Protein AF-A0A963FLA2-F1 (afdb_monomer_lite)

Sequence (64 aa):
MAKPRTQRELAQTLLKKQGIMRLLELREAGVTAATLSRMERAGEVIRLSRGVYQLPDADLDPNH

Foldseek 3Di:
DDDPDDLLNVVLVVQLVPFKDFQVVSVVVVRHPVSVVVCCVVLQWPDPDDRMIHGPPRDPPVDD

pLDDT: mean 88.58, std 16.29, range [42.19, 98.0]

Radius of gyration: 11.55 Å; chains: 1; bounding box: 38×22×27 Å

Structure (mmCIF, N/CA/C/O backbone):
data_AF-A0A963FLA2-F1
#
_entry.id   AF-A0A963FLA2-F1
#
loop_
_atom_site.group_PDB
_atom_site.id
_atom_site.type_symbol
_atom_site.label_atom_id
_atom_site.label_alt_id
_atom_site.label_comp_id
_atom_site.label_asym_id
_atom_site.label_entity_id
_atom_site.label_seq_id
_atom_site.pdbx_PDB_ins_code
_atom_site.Cartn_x
_atom_site.Cartn_y
_atom_site.Cartn_z
_atom_site.occupancy
_atom_site.B_iso_or_equiv
_atom_site.auth_seq_id
_atom_site.auth_comp_id
_atom_site.auth_asym_id
_atom_site.auth_atom_id
_atom_site.pdbx_PDB_model_num
ATOM 1 N N . MET A 1 1 ? -26.093 6.619 -1.402 1.00 42.19 1 MET A N 1
ATOM 2 C CA . MET A 1 1 ? -24.995 7.112 -0.539 1.00 42.19 1 MET A CA 1
ATOM 3 C C . MET A 1 1 ? -23.769 6.248 -0.806 1.00 42.19 1 MET A C 1
ATOM 5 O O . MET A 1 1 ? -23.892 5.033 -0.707 1.00 42.19 1 MET A O 1
ATOM 9 N N . ALA A 1 2 ? -22.640 6.820 -1.236 1.00 53.00 2 ALA A N 1
ATOM 10 C CA . ALA A 1 2 ? -21.410 6.050 -1.446 1.00 53.00 2 ALA A CA 1
ATOM 11 C C . ALA A 1 2 ? -20.858 5.598 -0.084 1.00 53.00 2 ALA A C 1
ATOM 13 O O . ALA A 1 2 ? -20.815 6.396 0.852 1.00 53.00 2 ALA A O 1
ATOM 14 N N . LYS A 1 3 ? -20.488 4.320 0.052 1.00 60.53 3 LYS A N 1
ATOM 15 C CA . LYS A 1 3 ? -19.870 3.810 1.285 1.00 60.53 3 LYS A CA 1
ATOM 16 C C . LYS A 1 3 ? -18.546 4.555 1.535 1.00 60.53 3 LYS A C 1
ATOM 18 O O . LYS A 1 3 ? -17.861 4.877 0.562 1.00 60.53 3 LYS A O 1
ATOM 23 N N . PRO A 1 4 ? -18.174 4.835 2.799 1.00 65.31 4 PRO A N 1
ATOM 24 C CA . PRO A 1 4 ? -16.879 5.430 3.101 1.00 65.31 4 PRO A CA 1
ATOM 25 C C . PRO A 1 4 ? -15.775 4.522 2.562 1.00 65.31 4 PRO A C 1
ATOM 27 O O . PRO A 1 4 ? -15.763 3.320 2.834 1.00 65.31 4 PRO A O 1
ATOM 30 N N . ARG A 1 5 ? -14.873 5.105 1.771 1.00 78.94 5 ARG A N 1
ATOM 31 C CA . ARG A 1 5 ? -13.765 4.377 1.158 1.00 78.94 5 ARG A CA 1
ATOM 32 C C . ARG A 1 5 ? -12.866 3.815 2.255 1.00 78.94 5 ARG A C 1
ATOM 34 O O . ARG A 1 5 ? -12.417 4.545 3.138 1.00 78.94 5 ARG A O 1
ATOM 41 N N . THR A 1 6 ? -12.597 2.521 2.203 1.00 94.62 6 THR A N 1
ATOM 42 C CA . THR A 1 6 ? -11.686 1.862 3.141 1.00 94.62 6 THR A CA 1
ATOM 43 C C . THR A 1 6 ? -10.237 2.283 2.872 1.00 94.62 6 THR A C 1
ATOM 45 O O . THR A 1 6 ? -9.878 2.649 1.752 1.00 94.62 6 THR A O 1
ATOM 48 N N . GLN A 1 7 ? -9.356 2.164 3.875 1.00 97.06 7 GLN A N 1
ATOM 49 C CA . GLN A 1 7 ? -7.915 2.390 3.669 1.00 97.06 7 GLN A CA 1
ATOM 50 C C . GLN A 1 7 ? -7.333 1.477 2.576 1.00 97.06 7 GLN A C 1
ATOM 52 O O . GLN A 1 7 ? -6.412 1.880 1.874 1.00 97.06 7 GLN A O 1
ATOM 57 N N . ARG A 1 8 ? -7.872 0.258 2.422 1.00 96.56 8 ARG A N 1
ATOM 58 C CA . ARG A 1 8 ? -7.467 -0.698 1.381 1.00 96.56 8 ARG A CA 1
ATOM 59 C C . ARG A 1 8 ? -7.791 -0.166 -0.017 1.00 96.56 8 ARG A C 1
ATOM 61 O O . ARG A 1 8 ? -6.905 -0.097 -0.859 1.00 96.56 8 ARG A O 1
ATOM 68 N N . GLU A 1 9 ? -9.030 0.259 -0.252 1.00 96.44 9 GLU A N 1
ATOM 69 C CA . GLU A 1 9 ? -9.445 0.832 -1.543 1.00 96.44 9 GLU A CA 1
ATOM 70 C C . GLU A 1 9 ? -8.690 2.128 -1.861 1.00 96.44 9 GLU A C 1
ATOM 72 O O . GLU A 1 9 ? -8.357 2.396 -3.018 1.00 96.44 9 GLU A O 1
ATOM 77 N N . LEU A 1 10 ? -8.409 2.938 -0.837 1.00 96.75 10 LEU A N 1
ATOM 78 C CA . LEU A 1 10 ? -7.591 4.135 -0.990 1.00 96.75 10 LEU A CA 1
ATOM 79 C C . LEU A 1 10 ? -6.165 3.778 -1.425 1.00 96.75 10 LEU A C 1
ATOM 81 O O . LEU A 1 10 ? -5.688 4.335 -2.409 1.00 96.75 10 LEU A O 1
ATOM 85 N N . ALA A 1 11 ? -5.525 2.816 -0.756 1.00 96.75 11 ALA A N 1
ATOM 86 C CA . ALA A 1 11 ? -4.191 2.341 -1.113 1.00 96.75 11 ALA A CA 1
ATOM 87 C C . ALA A 1 11 ? -4.130 1.834 -2.559 1.00 96.75 11 ALA A C 1
ATOM 89 O O . ALA A 1 11 ? -3.266 2.267 -3.314 1.00 96.75 11 ALA A O 1
ATOM 90 N N . GLN A 1 12 ? -5.086 0.992 -2.971 1.00 95.75 12 GLN A N 1
ATOM 91 C CA . GLN A 1 12 ? -5.160 0.494 -4.350 1.00 95.75 12 GLN A CA 1
ATOM 92 C C . GLN A 1 12 ? -5.294 1.637 -5.360 1.00 95.75 12 GLN A C 1
ATOM 94 O O . GLN A 1 12 ? -4.669 1.620 -6.411 1.00 95.75 12 GLN A O 1
ATOM 99 N N . THR A 1 13 ? -6.076 2.666 -5.035 1.00 95.25 13 THR A N 1
ATOM 100 C CA . THR A 1 13 ? -6.282 3.809 -5.936 1.00 95.25 13 THR A CA 1
ATOM 101 C C . THR A 1 13 ? -5.042 4.675 -6.067 1.00 95.25 13 THR A C 1
ATOM 103 O O . THR A 1 13 ? -4.718 5.121 -7.164 1.00 95.25 13 THR A O 1
ATOM 106 N N . LEU A 1 14 ? -4.363 4.925 -4.949 1.00 95.62 14 LEU A N 1
ATOM 107 C CA . LEU A 1 14 ? -3.126 5.691 -4.929 1.00 95.62 14 LEU A CA 1
ATOM 108 C C . LEU A 1 14 ? -2.030 4.960 -5.710 1.00 95.62 14 LEU A C 1
ATOM 110 O O . LEU A 1 14 ? -1.424 5.556 -6.596 1.00 95.62 14 LEU A O 1
ATOM 114 N N . LEU A 1 15 ? -1.864 3.656 -5.469 1.00 95.06 15 LEU A N 1
ATOM 115 C CA . LEU A 1 15 ? -0.891 2.827 -6.181 1.00 95.06 15 LEU A CA 1
ATOM 116 C C . LEU A 1 15 ? -1.241 2.668 -7.665 1.00 95.06 15 LEU A C 1
ATOM 118 O O . LEU A 1 15 ? -0.353 2.747 -8.498 1.00 95.06 15 LEU A O 1
ATOM 122 N N . LYS A 1 16 ? -2.522 2.554 -8.033 1.00 93.44 16 LYS A N 1
ATOM 123 C CA . LYS A 1 16 ? -2.934 2.544 -9.446 1.00 93.44 16 LYS A CA 1
ATOM 124 C C . LYS A 1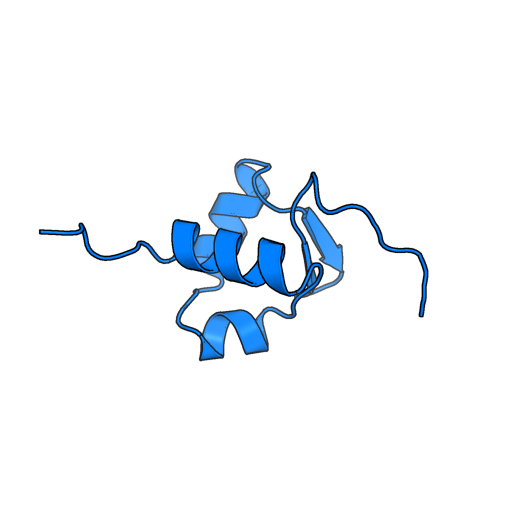 16 ? -2.624 3.863 -10.157 1.00 93.44 16 LYS A C 1
ATOM 126 O O . LYS A 1 16 ? -2.348 3.863 -11.349 1.00 93.44 16 LYS A O 1
ATOM 131 N N . LYS A 1 17 ? -2.709 4.991 -9.445 1.00 92.69 17 LYS A N 1
ATOM 132 C CA . LYS A 1 17 ? -2.459 6.322 -10.014 1.00 92.69 17 LYS A CA 1
ATOM 133 C C . LYS A 1 17 ? -0.967 6.650 -10.118 1.00 92.69 17 LYS A C 1
ATOM 135 O O . LYS A 1 17 ? -0.581 7.307 -11.074 1.00 92.69 17 LYS A O 1
ATOM 140 N N . GLN A 1 18 ? -0.172 6.249 -9.126 1.00 92.06 18 GLN A N 1
ATOM 141 C CA . GLN A 1 18 ? 1.245 6.624 -9.005 1.00 92.06 18 GLN A CA 1
ATOM 142 C C . GLN A 1 18 ? 2.217 5.488 -9.370 1.00 92.06 18 GLN A C 1
ATOM 144 O O . GLN A 1 18 ? 3.419 5.718 -9.453 1.00 92.06 18 GLN A O 1
ATOM 149 N N . GLY A 1 19 ? 1.723 4.259 -9.549 1.00 92.56 19 GLY A N 1
ATOM 150 C CA . GLY A 1 19 ? 2.520 3.051 -9.776 1.00 92.56 19 GLY A CA 1
ATOM 151 C C . GLY A 1 19 ? 3.210 2.565 -8.501 1.00 92.56 19 GLY A C 1
ATOM 152 O O . GLY A 1 19 ? 2.775 1.601 -7.864 1.00 92.56 19 GLY A O 1
ATOM 153 N N . ILE A 1 20 ? 4.274 3.268 -8.109 1.00 94.69 20 ILE A N 1
ATOM 154 C CA . ILE A 1 20 ? 5.115 2.954 -6.951 1.00 94.69 20 ILE A CA 1
ATOM 155 C C . ILE A 1 20 ? 4.974 4.071 -5.916 1.00 94.69 20 ILE A C 1
ATOM 157 O O . ILE A 1 20 ? 5.093 5.249 -6.240 1.00 94.69 20 ILE A O 1
ATOM 161 N N . MET A 1 21 ? 4.760 3.715 -4.649 1.00 96.81 21 MET A N 1
ATOM 162 C CA . MET A 1 21 ? 4.689 4.686 -3.551 1.00 96.81 21 MET A CA 1
ATOM 163 C C . MET A 1 21 ? 5.434 4.226 -2.306 1.00 96.81 21 MET A C 1
ATOM 165 O O . MET A 1 21 ? 5.544 3.031 -2.006 1.00 96.81 21 MET A O 1
ATOM 169 N N . ARG A 1 22 ? 5.905 5.195 -1.522 1.00 97.75 22 ARG A N 1
ATOM 170 C CA . ARG A 1 22 ? 6.500 4.955 -0.208 1.00 97.75 22 ARG A CA 1
ATOM 171 C C . ARG A 1 22 ? 5.423 4.847 0.865 1.00 97.75 22 ARG A C 1
ATOM 173 O O . ARG A 1 22 ? 4.367 5.474 0.817 1.00 97.75 22 ARG A O 1
ATOM 180 N N . LEU A 1 23 ? 5.744 4.104 1.921 1.00 97.75 23 LEU A N 1
ATOM 181 C CA . LEU A 1 23 ? 4.903 3.962 3.105 1.00 97.75 23 LEU A CA 1
ATOM 182 C C . LEU A 1 23 ? 4.589 5.313 3.753 1.00 97.75 23 LEU A C 1
ATOM 184 O O . LEU A 1 23 ? 3.506 5.471 4.302 1.00 97.75 23 LEU A O 1
ATOM 188 N N . LEU A 1 24 ? 5.528 6.263 3.722 1.00 97.81 24 LEU A N 1
ATOM 189 C CA . LEU A 1 24 ? 5.311 7.595 4.284 1.00 97.81 24 LEU A CA 1
ATOM 190 C C . LEU A 1 24 ? 4.172 8.322 3.556 1.00 97.81 24 LEU A C 1
ATOM 192 O O . LEU A 1 24 ? 3.222 8.734 4.208 1.00 97.81 24 LEU A O 1
ATOM 196 N N . GLU A 1 25 ? 4.210 8.360 2.224 1.00 97.75 25 GLU A N 1
ATOM 197 C CA . GLU A 1 25 ? 3.199 9.018 1.379 1.00 97.75 25 GLU A CA 1
ATOM 198 C C . GLU A 1 25 ? 1.819 8.365 1.547 1.00 97.75 25 GLU A C 1
ATOM 200 O O . GLU A 1 25 ? 0.788 9.026 1.654 1.00 97.75 25 GLU A O 1
ATOM 205 N N . LEU A 1 26 ? 1.795 7.034 1.646 1.00 97.44 26 LEU A N 1
ATOM 206 C CA . LEU A 1 26 ? 0.577 6.283 1.936 1.00 97.44 26 LEU A CA 1
ATOM 207 C C . LEU A 1 26 ? 0.015 6.620 3.326 1.00 97.44 26 LEU A C 1
ATOM 209 O O . LEU A 1 26 ? -1.198 6.767 3.474 1.00 97.44 26 LEU A O 1
ATOM 213 N N . ARG A 1 27 ? 0.876 6.785 4.338 1.00 97.50 27 ARG A N 1
ATOM 214 C CA . ARG A 1 27 ? 0.463 7.185 5.694 1.00 97.50 27 ARG A CA 1
ATOM 215 C C . ARG A 1 27 ? -0.057 8.613 5.744 1.00 97.50 27 ARG A C 1
ATOM 217 O O . ARG A 1 27 ? -1.049 8.840 6.430 1.00 97.50 27 ARG A O 1
ATOM 224 N N . GLU A 1 28 ? 0.568 9.532 5.018 1.00 97.56 28 GLU A N 1
ATOM 225 C CA . GLU A 1 28 ? 0.098 10.914 4.863 1.00 97.56 28 GLU A CA 1
ATOM 226 C C . GLU A 1 28 ? -1.282 10.961 4.198 1.00 97.56 28 GLU A C 1
ATOM 228 O O . GLU A 1 28 ? -2.136 11.748 4.599 1.00 97.56 28 GLU A O 1
ATOM 233 N N . ALA A 1 29 ? -1.554 10.039 3.271 1.00 95.81 29 ALA A N 1
ATOM 234 C CA . ALA A 1 29 ? -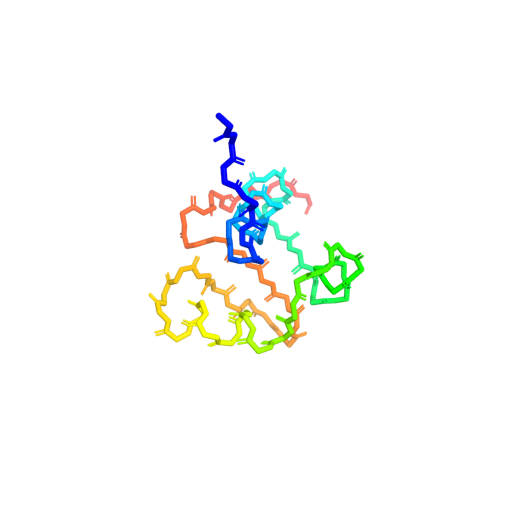2.877 9.858 2.681 1.00 95.81 29 ALA A CA 1
ATOM 235 C C . ALA A 1 29 ? -3.877 9.098 3.583 1.00 95.81 29 ALA A C 1
ATOM 237 O O . ALA A 1 29 ? -5.026 8.906 3.195 1.00 95.81 29 ALA A O 1
ATOM 238 N N . GLY A 1 30 ? -3.478 8.652 4.780 1.00 96.88 30 GLY A N 1
ATOM 239 C CA . GLY A 1 30 ? -4.354 7.963 5.737 1.00 96.88 30 GLY A CA 1
ATOM 240 C C . GLY A 1 30 ? -4.360 6.431 5.641 1.00 96.88 30 GLY A C 1
ATOM 241 O O . GLY A 1 30 ? -5.192 5.774 6.272 1.00 96.88 30 GLY A O 1
ATOM 242 N N . VAL A 1 31 ? -3.431 5.831 4.895 1.00 97.56 31 VAL A N 1
ATOM 243 C CA . VAL A 1 31 ? -3.246 4.375 4.816 1.00 97.56 31 VAL A CA 1
ATOM 244 C C . VAL A 1 31 ? -2.185 3.921 5.816 1.00 97.56 31 VAL A C 1
ATOM 246 O O . VAL A 1 31 ? -1.015 4.290 5.750 1.00 97.56 31 VAL A O 1
ATOM 249 N N . THR A 1 32 ? -2.570 3.063 6.757 1.00 97.50 32 THR 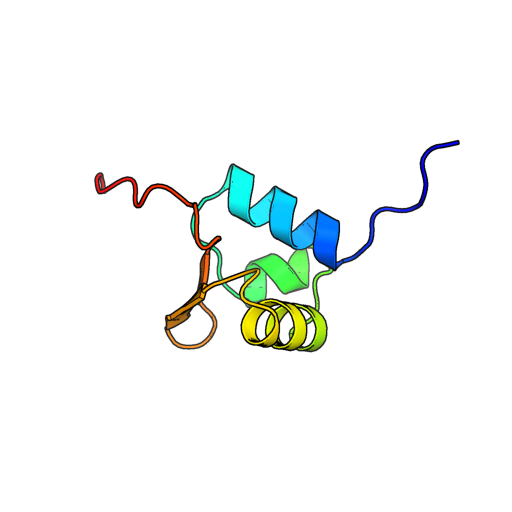A N 1
ATOM 250 C CA . THR A 1 32 ? -1.642 2.582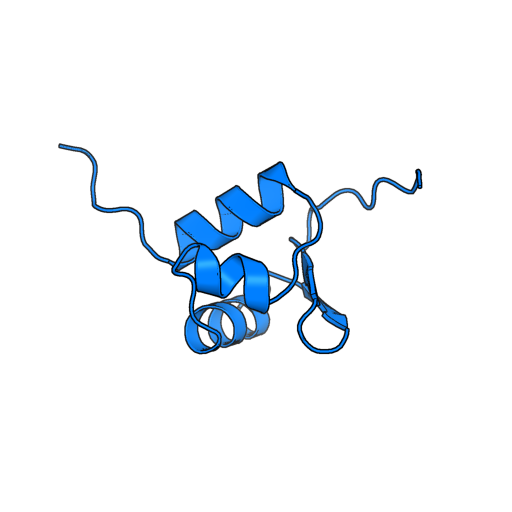 7.789 1.00 97.50 32 THR A CA 1
ATOM 251 C C . THR A 1 32 ? -0.709 1.471 7.296 1.00 97.50 32 THR A C 1
ATOM 253 O O . THR A 1 32 ? -1.046 0.676 6.417 1.00 97.50 32 THR A O 1
ATOM 256 N N . ALA A 1 33 ? 0.442 1.328 7.964 1.00 97.06 33 ALA A N 1
ATOM 257 C CA . ALA A 1 33 ? 1.361 0.210 7.739 1.00 97.06 33 ALA A CA 1
ATOM 258 C C . ALA A 1 33 ? 0.709 -1.160 7.997 1.00 97.06 33 ALA A C 1
ATOM 260 O O . ALA A 1 33 ? 1.019 -2.130 7.311 1.00 97.06 33 ALA A O 1
ATOM 261 N N . ALA A 1 34 ? -0.223 -1.245 8.954 1.00 98.00 34 ALA A N 1
ATOM 262 C CA . ALA A 1 34 ? -0.969 -2.470 9.228 1.00 98.00 34 ALA A CA 1
ATOM 263 C C . ALA A 1 34 ? -1.876 -2.864 8.050 1.00 98.00 34 ALA A C 1
ATOM 265 O O . ALA A 1 34 ? -1.956 -4.044 7.711 1.00 98.00 34 ALA A O 1
ATOM 266 N N . THR A 1 35 ? -2.527 -1.889 7.404 1.00 97.62 35 THR A N 1
ATOM 267 C CA . THR A 1 35 ? -3.308 -2.119 6.179 1.00 97.62 35 THR A CA 1
ATOM 268 C C . THR A 1 35 ? -2.420 -2.644 5.060 1.00 97.62 35 THR A C 1
ATOM 270 O O . THR A 1 35 ? -2.720 -3.699 4.508 1.00 97.62 35 THR A O 1
ATOM 273 N N . LEU A 1 36 ? -1.284 -1.993 4.806 1.00 97.50 36 LEU A N 1
ATOM 274 C CA . LEU A 1 36 ? -0.338 -2.433 3.780 1.00 97.50 36 LEU A CA 1
ATOM 275 C C . LEU A 1 36 ? 0.255 -3.812 4.064 1.00 97.50 36 LEU A C 1
ATOM 277 O O . LEU A 1 36 ? 0.343 -4.630 3.162 1.00 97.50 36 LEU A O 1
ATOM 281 N N . SER A 1 37 ? 0.566 -4.120 5.320 1.00 97.19 37 SER A N 1
ATOM 282 C CA . SER A 1 37 ? 1.042 -5.449 5.707 1.00 97.19 37 SER A CA 1
ATOM 283 C C . SER A 1 37 ? -0.020 -6.538 5.495 1.00 97.19 37 SER A C 1
ATOM 285 O O . SER A 1 37 ? 0.319 -7.678 5.185 1.00 97.19 37 SER A O 1
ATOM 287 N N . ARG A 1 38 ? -1.314 -6.233 5.669 1.00 97.88 38 ARG A N 1
ATOM 288 C CA . ARG A 1 38 ? -2.397 -7.179 5.340 1.00 97.88 38 ARG A CA 1
ATOM 289 C C . ARG A 1 38 ? -2.568 -7.346 3.834 1.00 97.88 38 ARG A C 1
ATOM 291 O O . ARG A 1 38 ? -2.733 -8.474 3.391 1.00 97.88 38 ARG A O 1
ATOM 298 N N . MET A 1 39 ? -2.504 -6.253 3.079 1.00 97.50 39 MET A N 1
ATOM 299 C CA . MET A 1 39 ? -2.582 -6.280 1.616 1.00 97.50 39 MET A CA 1
ATOM 300 C C . MET A 1 39 ? -1.406 -7.052 1.003 1.00 97.50 39 MET A C 1
ATOM 302 O O . MET A 1 39 ? -1.617 -7.866 0.116 1.00 97.50 39 MET A O 1
ATOM 306 N N . GLU A 1 40 ? -0.193 -6.865 1.529 1.00 97.12 40 GLU A N 1
ATOM 307 C CA . GLU A 1 40 ? 1.018 -7.593 1.123 1.00 97.12 40 GLU A CA 1
ATOM 308 C C . GLU A 1 40 ? 0.852 -9.101 1.350 1.00 97.12 40 GLU A C 1
ATOM 310 O O . GLU A 1 40 ? 1.053 -9.892 0.436 1.00 97.12 40 GLU A O 1
ATOM 315 N N . ARG A 1 41 ? 0.382 -9.512 2.539 1.00 97.31 41 ARG A N 1
ATOM 316 C CA . ARG A 1 41 ? 0.075 -10.928 2.822 1.00 97.31 41 ARG A CA 1
ATOM 317 C C . ARG A 1 41 ? -1.043 -11.493 1.942 1.00 97.31 41 ARG A C 1
ATOM 319 O O . ARG A 1 41 ? -1.053 -12.691 1.691 1.00 97.31 41 ARG A O 1
ATOM 326 N N . ALA A 1 42 ? -1.987 -10.654 1.523 1.00 97.25 42 ALA A N 1
ATOM 327 C CA . ALA A 1 42 ? -3.077 -11.036 0.632 1.00 97.25 42 ALA A CA 1
ATOM 328 C C . ALA A 1 42 ? -2.674 -11.030 -0.855 1.00 97.25 42 ALA A C 1
ATOM 330 O O . ALA A 1 42 ? -3.505 -11.352 -1.698 1.00 97.25 42 ALA A O 1
ATOM 331 N N . GLY A 1 43 ? -1.432 -10.650 -1.186 1.00 96.25 43 GLY A N 1
ATOM 332 C CA . GLY A 1 43 ? -0.962 -10.535 -2.567 1.00 96.25 43 GLY A CA 1
ATOM 333 C C . GLY A 1 43 ? -1.572 -9.363 -3.339 1.00 96.25 43 GLY A C 1
ATOM 334 O O . GLY A 1 43 ? -1.448 -9.313 -4.553 1.00 96.25 43 GLY A O 1
ATOM 335 N N . GLU A 1 44 ? -2.228 -8.415 -2.663 1.00 96.62 44 GLU A N 1
ATOM 336 C CA . GLU A 1 44 ? -2.848 -7.237 -3.292 1.00 96.62 44 GLU A CA 1
ATOM 337 C C . GLU A 1 44 ? -1.834 -6.128 -3.602 1.00 96.62 44 GLU A C 1
ATOM 339 O O . GLU A 1 44 ? -2.137 -5.207 -4.355 1.00 96.62 44 GLU A O 1
ATOM 344 N N . VAL A 1 45 ? -0.658 -6.171 -2.973 1.00 96.81 45 VAL A N 1
ATOM 345 C CA . VAL A 1 45 ? 0.470 -5.263 -3.215 1.00 96.81 45 VAL A CA 1
ATOM 346 C C . VAL A 1 45 ? 1.772 -6.043 -3.122 1.00 96.81 45 VAL A C 1
ATOM 348 O O . VAL A 1 45 ? 1.875 -7.004 -2.358 1.00 96.81 45 VAL A O 1
ATOM 351 N N . ILE A 1 46 ? 2.786 -5.579 -3.843 1.00 96.38 46 ILE A N 1
ATOM 352 C CA . ILE A 1 46 ? 4.156 -6.079 -3.753 1.00 96.38 46 ILE A CA 1
ATOM 353 C C . ILE A 1 46 ? 5.000 -5.031 -3.035 1.00 96.38 46 ILE A C 1
ATOM 355 O O . ILE A 1 46 ? 4.939 -3.841 -3.351 1.00 96.38 46 ILE A O 1
ATOM 359 N N . ARG A 1 47 ? 5.808 -5.469 -2.069 1.00 95.81 47 ARG A N 1
ATOM 360 C CA . ARG A 1 47 ? 6.833 -4.634 -1.445 1.00 95.81 47 ARG A CA 1
ATOM 361 C C . ARG A 1 47 ? 8.150 -4.796 -2.209 1.00 95.81 47 ARG A C 1
ATOM 363 O O . ARG A 1 47 ? 8.816 -5.815 -2.066 1.00 95.81 47 ARG A O 1
ATOM 370 N N . LEU A 1 48 ? 8.533 -3.785 -2.985 1.00 93.25 48 LEU A N 1
ATOM 371 C CA . LEU A 1 48 ? 9.771 -3.793 -3.781 1.00 93.25 48 LEU A CA 1
ATOM 372 C C . LEU A 1 48 ? 11.027 -3.668 -2.910 1.00 93.25 48 LEU A C 1
ATOM 374 O O . LEU A 1 48 ? 12.059 -4.277 -3.173 1.00 93.25 48 LEU A O 1
ATOM 378 N N . SER A 1 49 ? 10.944 -2.845 -1.865 1.00 94.19 49 SER A N 1
ATOM 379 C CA . SER A 1 49 ? 12.017 -2.620 -0.896 1.00 94.19 49 SER A CA 1
ATOM 380 C C . SER A 1 49 ? 11.433 -2.126 0.431 1.00 94.19 49 SER A C 1
ATOM 382 O O . SER A 1 49 ? 10.211 -2.035 0.596 1.00 94.19 49 SER A O 1
ATOM 384 N N . ARG A 1 50 ? 12.273 -1.837 1.435 1.00 93.19 50 ARG A N 1
ATOM 385 C CA . ARG A 1 50 ? 11.804 -1.422 2.767 1.00 93.19 50 ARG A CA 1
ATOM 386 C C . ARG A 1 50 ? 10.928 -0.166 2.667 1.00 93.19 50 ARG A C 1
ATOM 388 O O . ARG A 1 50 ? 11.426 0.943 2.526 1.00 93.19 50 ARG A O 1
ATOM 395 N N . GLY A 1 51 ? 9.619 -0.360 2.828 1.00 94.88 51 GLY A N 1
ATOM 396 C CA . GLY A 1 51 ? 8.641 0.726 2.807 1.00 94.88 51 GLY A CA 1
ATOM 397 C C . GLY A 1 51 ? 8.307 1.252 1.412 1.00 94.88 51 GLY A C 1
ATOM 398 O O . GLY A 1 51 ? 7.772 2.349 1.335 1.00 94.88 51 GLY A O 1
ATOM 399 N N . VAL A 1 52 ? 8.594 0.508 0.342 1.00 96.75 52 VAL A N 1
ATOM 400 C CA . VAL A 1 52 ? 8.216 0.853 -1.037 1.00 96.75 52 VAL A CA 1
ATOM 401 C C . VAL A 1 52 ? 7.257 -0.204 -1.565 1.00 96.75 52 VAL A C 1
ATOM 403 O O . VAL A 1 52 ? 7.546 -1.397 -1.459 1.00 96.75 52 VAL A O 1
ATOM 406 N N . TYR A 1 53 ? 6.123 0.233 -2.104 1.00 96.94 53 TYR A N 1
ATOM 407 C CA . TYR A 1 53 ? 5.003 -0.622 -2.481 1.00 96.94 53 TYR A CA 1
ATOM 408 C C . TYR A 1 53 ? 4.491 -0.300 -3.883 1.00 96.94 53 TYR A C 1
ATOM 410 O O . TYR A 1 53 ? 4.501 0.859 -4.289 1.00 96.94 53 TYR A O 1
ATOM 418 N N . GLN A 1 54 ? 3.997 -1.324 -4.575 1.00 96.12 54 GLN A N 1
ATOM 419 C CA . GLN A 1 54 ? 3.313 -1.228 -5.866 1.00 96.12 54 GLN A CA 1
ATOM 420 C C . GLN A 1 54 ? 2.158 -2.233 -5.948 1.00 96.12 54 GLN A C 1
ATOM 422 O O . GLN A 1 54 ? 2.067 -3.136 -5.108 1.00 96.12 54 GLN A O 1
ATOM 427 N N . LEU A 1 55 ? 1.295 -2.112 -6.959 1.00 96.00 55 LEU A N 1
ATOM 428 C CA . LEU A 1 55 ? 0.349 -3.183 -7.285 1.00 96.00 55 LEU A CA 1
ATOM 429 C C . LEU A 1 55 ? 1.056 -4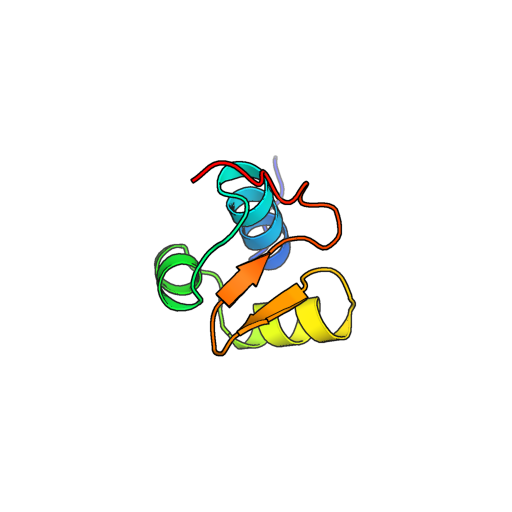.349 -8.007 1.00 96.00 55 LEU A C 1
ATOM 431 O O . LEU A 1 55 ? 2.066 -4.123 -8.673 1.00 96.00 55 LEU A O 1
ATOM 435 N N . PRO A 1 56 ? 0.557 -5.593 -7.895 1.00 92.62 56 PRO A N 1
ATOM 436 C CA . PRO A 1 56 ? 1.114 -6.739 -8.615 1.00 92.62 56 PRO A CA 1
ATOM 437 C C . PRO A 1 56 ? 0.968 -6.633 -10.134 1.00 92.62 56 PRO A C 1
ATOM 439 O O . PRO A 1 56 ? 1.796 -7.166 -10.862 1.00 92.62 56 PRO A O 1
ATOM 442 N N . ASP A 1 57 ? -0.088 -5.956 -10.582 1.00 85.12 57 ASP A N 1
ATOM 443 C CA . ASP A 1 57 ? -0.431 -5.675 -11.976 1.00 85.12 57 ASP A CA 1
ATOM 444 C C . ASP A 1 57 ? -0.015 -4.261 -12.406 1.00 85.12 57 ASP A C 1
ATOM 446 O O . ASP A 1 57 ? -0.405 -3.812 -13.482 1.00 85.12 57 ASP A O 1
ATOM 450 N N . ALA A 1 58 ? 0.755 -3.542 -11.579 1.00 75.75 58 ALA A N 1
ATOM 451 C CA . ALA A 1 58 ? 1.373 -2.308 -12.031 1.00 75.75 58 ALA A CA 1
ATOM 452 C C . ALA A 1 58 ? 2.376 -2.679 -13.124 1.00 75.75 58 ALA A C 1
ATOM 454 O O . ALA A 1 58 ? 3.400 -3.304 -12.832 1.00 75.75 58 ALA A O 1
ATOM 455 N N . ASP A 1 59 ? 2.066 -2.307 -14.369 1.00 61.91 59 ASP A N 1
ATOM 456 C CA . ASP A 1 59 ? 3.057 -2.275 -15.435 1.00 61.91 59 ASP A CA 1
ATOM 457 C C . ASP A 1 59 ? 4.256 -1.509 -14.878 1.00 61.91 59 ASP A C 1
ATOM 459 O O . ASP A 1 59 ? 4.142 -0.347 -14.474 1.00 61.91 59 ASP A O 1
ATOM 463 N N . LEU A 1 60 ? 5.387 -2.206 -14.756 1.00 57.84 60 LEU A N 1
ATOM 464 C CA . LEU A 1 60 ? 6.666 -1.583 -14.472 1.00 57.84 60 LEU A CA 1
ATOM 465 C C . LEU A 1 60 ? 6.923 -0.676 -15.667 1.00 57.84 60 LEU A C 1
ATOM 467 O O . LEU A 1 60 ? 7.469 -1.155 -16.652 1.00 57.84 60 LEU A O 1
ATOM 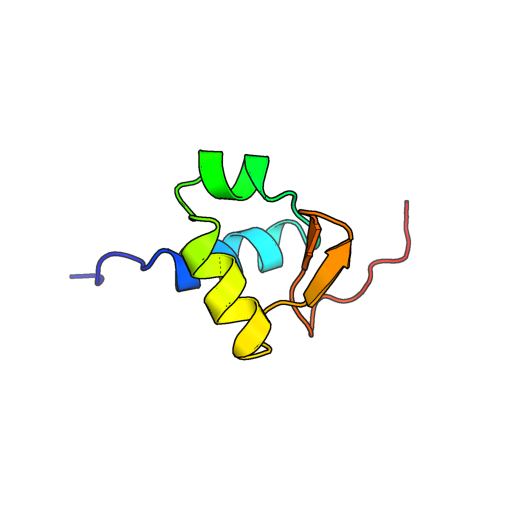471 N N . ASP A 1 61 ? 6.463 0.574 -15.635 1.00 52.25 61 ASP A N 1
ATOM 472 C CA . ASP A 1 61 ? 6.815 1.538 -16.667 1.00 52.25 61 ASP A CA 1
ATOM 473 C C . ASP A 1 61 ? 8.340 1.700 -16.571 1.00 52.25 61 ASP A C 1
ATOM 475 O O . ASP A 1 61 ? 8.828 2.250 -15.577 1.00 52.25 61 ASP A O 1
ATOM 479 N N . PRO A 1 62 ? 9.135 1.137 -17.504 1.00 46.91 62 PRO A N 1
ATOM 480 C CA . PRO A 1 62 ? 10.585 1.064 -17.352 1.00 46.91 62 PRO A CA 1
ATOM 481 C C . PRO A 1 62 ? 11.258 2.420 -17.596 1.00 46.91 62 PRO A C 1
ATOM 483 O O . PRO A 1 62 ? 12.483 2.497 -17.606 1.00 46.91 62 PRO A O 1
ATOM 486 N N . ASN A 1 63 ? 10.481 3.480 -17.836 1.00 42.97 63 ASN A N 1
ATOM 487 C CA . ASN A 1 63 ? 10.984 4.790 -18.210 1.00 42.97 63 ASN A CA 1
ATOM 488 C C . ASN A 1 63 ? 11.044 5.743 -17.009 1.00 42.97 63 ASN A C 1
ATOM 490 O O . ASN A 1 63 ? 10.154 6.575 -16.814 1.00 42.97 63 ASN A O 1
ATOM 494 N N . HIS A 1 64 ? 12.147 5.677 -16.260 1.00 42.50 64 HIS A N 1
ATOM 495 C CA . HIS A 1 64 ? 12.830 6.890 -15.800 1.00 42.50 64 HIS A CA 1
ATOM 496 C C . HIS A 1 64 ? 14.319 6.644 -15.557 1.00 42.50 64 HIS A C 1
ATOM 498 O O . HIS A 1 64 ? 14.648 5.711 -14.790 1.00 42.50 64 HIS A O 1
#

Secondary structure (DSSP, 8-state):
-PPPPPHHHHHHHHHHHHSEEEHHHHHHTT--HHHHHHHHHTTSSEEEETTEEE-TT-------